Protein AF-A0A0S7ZWN1-F1 (afdb_monomer_lite)

Secondary structure (DSSP, 8-state):
--HHHHHHHHHHHHHHHHHHHHHHHHHTHHHHHHHTTSS-TTTTTHHHHHHHHHHHHHHHHHHHHHHHHHS--TTHHHHHHHHHHHHHHHHHHHHHHT-S-HHHHHHHHHHHHHHHHHHHHGGGSSTTTT---

pLDDT: mean 92.48, std 10.69, range [56.84, 98.44]

Foldseek 3Di:
DALLVLLLVLLLVLLCLLLVLLVVLVVCLVVQLVVLVVDPPVCSVVRSVVSNVLSVLSNVLSVLSNVCSVPPDPCSLVSLLVSLCSLVVVLVVCCVPVNDDPSSVSSNSSSVSSNSSSVSSPPPPPPPPPDDD

Structure (mmCIF, N/CA/C/O backbone):
data_AF-A0A0S7ZWN1-F1
#
_entry.id   AF-A0A0S7ZWN1-F1
#
loop_
_atom_site.group_PDB
_atom_site.id
_atom_site.type_symbol
_atom_site.label_atom_id
_atom_site.label_alt_id
_atom_site.label_comp_id
_atom_site.label_asym_id
_atom_site.label_entity_id
_atom_site.label_seq_id
_atom_site.pdbx_PDB_ins_code
_atom_site.Cartn_x
_atom_site.Cartn_y
_atom_site.Cartn_z
_atom_site.occupancy
_atom_site.B_iso_or_equiv
_atom_site.auth_seq_id
_atom_site.auth_comp_id
_atom_site.auth_asym_id
_atom_site.auth_atom_id
_atom_site.pdbx_PDB_model_num
ATOM 1 N N . MET A 1 1 ? -10.596 12.116 23.320 1.00 69.12 1 MET A N 1
ATOM 2 C CA . MET A 1 1 ? -10.948 11.383 22.080 1.00 69.12 1 MET A CA 1
ATOM 3 C C . MET A 1 1 ? -10.837 9.893 22.373 1.00 69.12 1 MET A C 1
ATOM 5 O O . MET A 1 1 ? -9.854 9.512 22.994 1.00 69.12 1 MET A O 1
ATOM 9 N N . THR A 1 2 ? -11.838 9.067 22.052 1.00 90.62 2 THR A N 1
ATOM 10 C CA . THR A 1 2 ? -11.796 7.632 22.401 1.00 90.62 2 THR A CA 1
ATOM 11 C C . THR A 1 2 ? -10.764 6.895 21.539 1.00 90.62 2 THR A C 1
ATOM 13 O O . THR A 1 2 ? -10.584 7.245 20.372 1.00 90.62 2 THR A O 1
ATOM 16 N N . ARG A 1 3 ? -10.102 5.859 22.086 1.00 89.31 3 ARG A N 1
ATOM 17 C CA . ARG A 1 3 ? -9.132 5.025 21.338 1.00 89.31 3 ARG A CA 1
ATOM 18 C C . ARG A 1 3 ? -9.719 4.490 20.028 1.00 89.31 3 ARG A C 1
ATOM 20 O O . ARG A 1 3 ? -9.046 4.519 19.005 1.00 89.31 3 ARG A O 1
ATOM 27 N N . GLN A 1 4 ? -10.992 4.094 20.051 1.00 89.56 4 GLN A N 1
ATOM 28 C CA . GLN A 1 4 ? -11.725 3.622 18.876 1.00 89.56 4 GLN A CA 1
ATOM 29 C C . GLN A 1 4 ? -11.840 4.693 17.785 1.00 89.56 4 GLN A C 1
ATOM 31 O O . GLN A 1 4 ? -11.578 4.404 16.623 1.00 89.56 4 GLN A O 1
ATOM 36 N N . ARG A 1 5 ? -12.167 5.944 18.141 1.00 91.69 5 ARG A N 1
ATOM 37 C CA . ARG A 1 5 ? -12.250 7.036 17.160 1.00 91.69 5 ARG A CA 1
ATOM 38 C C . ARG A 1 5 ? -10.889 7.319 16.525 1.00 91.69 5 ARG A C 1
ATOM 40 O O . ARG A 1 5 ? -10.822 7.532 15.318 1.00 91.69 5 ARG A O 1
ATOM 47 N N . SER A 1 6 ? -9.819 7.293 17.321 1.00 94.25 6 SER A N 1
ATOM 48 C CA . SER A 1 6 ? -8.455 7.423 16.801 1.00 94.25 6 SER A CA 1
ATOM 49 C C . SER A 1 6 ? -8.113 6.276 15.848 1.00 94.25 6 SER A C 1
ATOM 51 O O . SER A 1 6 ? -7.643 6.541 14.748 1.00 94.25 6 SER A O 1
ATOM 53 N N . ALA A 1 7 ? -8.420 5.026 16.213 1.00 93.75 7 ALA A N 1
ATOM 54 C CA . ALA A 1 7 ? -8.211 3.871 15.341 1.00 93.75 7 ALA A CA 1
ATOM 55 C C . ALA A 1 7 ? -8.962 4.020 14.007 1.00 93.75 7 ALA A C 1
ATOM 57 O O . ALA A 1 7 ? -8.351 3.871 12.955 1.00 93.75 7 ALA A O 1
ATOM 58 N N . SER A 1 8 ? -10.247 4.392 14.029 1.00 94.62 8 SER A N 1
ATOM 59 C CA . SER A 1 8 ? -11.043 4.608 12.811 1.00 94.62 8 SER A CA 1
ATOM 60 C C . SER A 1 8 ? -10.477 5.690 11.898 1.00 94.62 8 SER A C 1
ATOM 62 O O . SER A 1 8 ? -10.443 5.499 10.685 1.00 94.62 8 SER A O 1
ATOM 64 N N . ILE A 1 9 ? -9.992 6.801 12.456 1.00 96.19 9 ILE A N 1
ATOM 65 C CA . ILE A 1 9 ? -9.364 7.861 11.656 1.00 96.19 9 ILE A CA 1
ATOM 66 C C . ILE A 1 9 ? -8.058 7.371 11.040 1.00 96.19 9 ILE A C 1
ATOM 68 O O . ILE A 1 9 ? -7.847 7.575 9.848 1.00 96.19 9 ILE A O 1
ATOM 72 N N . LEU A 1 10 ? -7.204 6.696 11.815 1.00 97.06 10 LEU A N 1
ATOM 73 C CA . LEU A 1 10 ? -5.950 6.154 11.292 1.00 97.06 10 LEU A CA 1
ATOM 74 C C . LEU A 1 10 ? -6.194 5.105 10.201 1.00 97.06 10 LEU A C 1
ATOM 76 O O . LEU A 1 10 ? -5.516 5.144 9.179 1.00 97.06 10 LEU A O 1
ATOM 80 N N . MET A 1 11 ? -7.187 4.223 10.366 1.00 97.12 11 MET A N 1
ATOM 81 C CA . MET A 1 11 ? -7.586 3.276 9.318 1.00 97.12 11 MET A CA 1
ATOM 82 C C . MET A 1 11 ? -8.099 3.997 8.069 1.00 97.12 11 MET A C 1
ATOM 84 O O . MET A 1 11 ? -7.715 3.633 6.964 1.00 97.12 11 MET A O 1
ATOM 88 N N . GLY A 1 12 ? -8.922 5.038 8.227 1.00 97.38 12 GLY A N 1
ATOM 89 C CA . GLY A 1 12 ? -9.401 5.844 7.102 1.00 97.38 12 GLY A CA 1
ATOM 90 C C . GLY A 1 12 ? -8.258 6.515 6.337 1.00 97.38 12 GLY A C 1
ATOM 91 O O . GLY A 1 12 ? -8.203 6.433 5.112 1.00 97.38 12 GLY A O 1
ATOM 92 N N . LEU A 1 13 ? -7.301 7.114 7.052 1.00 97.94 13 LEU A N 1
ATOM 93 C CA . LEU A 1 13 ? -6.104 7.709 6.452 1.00 97.94 13 LEU A CA 1
ATOM 94 C C . LEU A 1 13 ? -5.225 6.661 5.761 1.00 97.94 13 LEU A C 1
ATOM 96 O O . LEU A 1 13 ? -4.753 6.905 4.654 1.00 97.94 13 LEU A O 1
ATOM 100 N N . ALA A 1 14 ? -5.032 5.493 6.376 1.00 97.81 14 ALA A N 1
ATOM 101 C CA . ALA A 1 14 ? -4.283 4.396 5.775 1.00 97.81 14 ALA A CA 1
ATOM 102 C C . ALA A 1 14 ? -4.955 3.890 4.491 1.00 97.81 14 ALA A C 1
ATOM 104 O O . ALA A 1 14 ? -4.283 3.762 3.471 1.00 97.81 14 ALA A O 1
ATOM 105 N N . ALA A 1 15 ? -6.275 3.673 4.504 1.00 98.06 15 ALA A N 1
ATOM 106 C CA . ALA A 1 15 ? -7.040 3.261 3.328 1.00 98.06 15 ALA A CA 1
ATOM 107 C C . ALA A 1 15 ? -6.907 4.271 2.178 1.00 98.06 15 ALA A C 1
ATOM 109 O O . ALA A 1 15 ? -6.616 3.887 1.046 1.00 98.06 15 ALA A O 1
ATOM 110 N N . LEU A 1 16 ? -7.042 5.569 2.473 1.00 98.19 16 LEU A N 1
ATOM 111 C CA . LEU A 1 16 ? -6.812 6.628 1.487 1.00 98.19 16 LEU A CA 1
ATOM 112 C C . LEU A 1 16 ? -5.367 6.636 0.981 1.00 98.19 16 LEU A C 1
ATOM 114 O O . LEU A 1 16 ? -5.144 6.816 -0.212 1.00 98.19 16 LEU A O 1
ATOM 118 N N . GLY A 1 17 ? -4.391 6.404 1.859 1.00 97.69 17 GLY A N 1
ATOM 119 C CA . GLY A 1 17 ? -2.985 6.294 1.483 1.00 97.69 17 GLY A CA 1
ATOM 120 C C . GLY A 1 17 ? -2.719 5.123 0.535 1.00 97.69 17 GLY A C 1
ATOM 121 O O . GLY A 1 17 ? -2.039 5.305 -0.474 1.00 97.69 17 GLY A O 1
ATOM 122 N N . PHE A 1 18 ? -3.296 3.949 0.802 1.00 98.12 18 PHE A N 1
ATOM 123 C CA . PHE A 1 18 ? -3.225 2.783 -0.084 1.00 98.12 18 PHE A CA 1
ATOM 124 C C . PHE A 1 18 ? -3.805 3.087 -1.469 1.00 98.12 18 PHE A C 1
ATOM 126 O O . PHE A 1 18 ? -3.118 2.909 -2.474 1.00 98.12 18 PHE A O 1
ATOM 133 N N . LEU A 1 19 ? -5.037 3.604 -1.523 1.00 98.00 19 LEU A N 1
ATOM 134 C CA . LEU A 1 19 ? -5.721 3.927 -2.779 1.00 98.00 19 LEU A CA 1
ATOM 135 C C . LEU A 1 19 ? -5.005 5.037 -3.559 1.00 98.00 19 LEU A C 1
ATOM 137 O O . LEU A 1 19 ? -4.819 4.929 -4.771 1.00 98.00 19 LEU A O 1
ATOM 141 N N . GLY A 1 20 ? -4.560 6.084 -2.865 1.00 97.50 20 GLY A N 1
ATOM 142 C CA . GLY A 1 20 ? -3.789 7.172 -3.459 1.00 97.50 20 GLY A CA 1
ATOM 143 C C . GLY A 1 20 ? -2.457 6.684 -4.023 1.00 97.50 20 GLY A C 1
ATOM 144 O O . GLY A 1 20 ? -2.103 7.030 -5.148 1.00 97.50 20 GLY A O 1
ATOM 145 N N . THR A 1 21 ? -1.748 5.820 -3.291 1.00 96.50 21 THR A N 1
ATOM 146 C CA . THR A 1 21 ? -0.492 5.221 -3.766 1.00 96.50 21 THR A CA 1
ATOM 147 C C . THR A 1 21 ? -0.732 4.319 -4.969 1.00 96.50 21 THR A C 1
ATOM 149 O O . THR A 1 21 ? 0.007 4.424 -5.944 1.00 96.50 21 THR A O 1
ATOM 152 N N . ALA A 1 22 ? -1.784 3.494 -4.953 1.00 97.12 22 ALA A N 1
ATOM 153 C CA . ALA A 1 22 ? -2.169 2.669 -6.095 1.00 97.12 22 ALA A CA 1
ATOM 154 C C . ALA A 1 22 ? -2.395 3.528 -7.350 1.00 97.12 22 ALA A C 1
ATOM 156 O O . ALA A 1 22 ? -1.804 3.250 -8.395 1.00 97.12 22 ALA A O 1
ATOM 157 N N . ALA A 1 23 ? -3.173 4.610 -7.228 1.00 96.81 23 ALA A N 1
ATOM 158 C CA . ALA A 1 23 ? -3.448 5.540 -8.320 1.00 96.81 23 ALA A CA 1
ATOM 159 C C . ALA A 1 23 ? -2.168 6.216 -8.839 1.00 96.81 23 ALA A C 1
ATOM 161 O O . ALA A 1 23 ? -1.883 6.150 -10.035 1.00 96.81 23 ALA A O 1
ATOM 162 N N . VAL A 1 24 ? -1.347 6.793 -7.955 1.00 95.06 24 VAL A N 1
ATOM 163 C CA . VAL A 1 24 ? -0.067 7.413 -8.343 1.00 95.06 24 VAL A CA 1
ATOM 164 C C . VAL A 1 24 ? 0.840 6.393 -9.037 1.00 95.06 24 VAL A C 1
ATOM 166 O O . VAL A 1 24 ? 1.391 6.684 -10.096 1.00 95.06 24 VAL A O 1
ATOM 169 N N . HIS A 1 25 ? 0.932 5.171 -8.516 1.00 94.31 25 HIS A N 1
ATOM 170 C CA . HIS A 1 25 ? 1.739 4.101 -9.100 1.00 94.31 25 HIS A CA 1
ATOM 171 C C . HIS A 1 25 ? 1.275 3.730 -10.520 1.00 94.31 25 HIS A C 1
ATOM 173 O O . HIS A 1 25 ? 2.103 3.556 -11.415 1.00 94.31 25 HIS A O 1
ATOM 179 N N . THR A 1 26 ? -0.038 3.706 -10.787 1.00 95.31 26 THR A N 1
ATOM 180 C CA . THR A 1 26 ? -0.545 3.446 -12.150 1.00 95.31 26 THR A CA 1
ATOM 181 C C . THR A 1 26 ? -0.157 4.523 -13.164 1.00 95.31 26 THR A C 1
ATOM 183 O O . THR A 1 26 ? 0.020 4.203 -14.338 1.00 95.31 26 THR A O 1
ATOM 186 N N . THR A 1 27 ? 0.069 5.774 -12.742 1.00 96.12 27 THR A N 1
ATOM 187 C CA . THR A 1 27 ? 0.474 6.844 -13.677 1.00 96.12 27 THR A CA 1
ATOM 188 C C . THR A 1 27 ? 1.861 6.610 -14.290 1.00 96.12 27 THR A C 1
ATOM 190 O O . THR A 1 27 ? 2.132 7.072 -15.396 1.00 96.12 27 THR A O 1
ATOM 193 N N . GLY A 1 28 ? 2.721 5.825 -13.627 1.00 93.06 28 GLY A N 1
ATOM 194 C CA . GLY A 1 28 ? 4.042 5.437 -14.133 1.00 93.06 28 GLY A CA 1
ATOM 195 C C . GLY A 1 28 ? 4.030 4.328 -15.192 1.00 93.06 28 GLY A C 1
ATOM 196 O O . GLY A 1 28 ? 5.080 4.021 -15.758 1.00 93.06 28 GLY A O 1
ATOM 197 N N . TYR A 1 29 ? 2.872 3.728 -15.492 1.00 95.50 29 TYR A N 1
ATOM 198 C CA . TYR A 1 29 ? 2.790 2.518 -16.317 1.00 95.50 29 TYR A CA 1
ATOM 199 C C . TYR A 1 29 ? 3.358 2.692 -17.735 1.00 95.50 29 TYR A C 1
ATOM 201 O O . TYR A 1 29 ? 4.047 1.808 -18.238 1.00 95.50 29 TYR A O 1
ATOM 209 N N . GLY A 1 30 ? 3.156 3.853 -18.368 1.00 96.06 30 GLY A N 1
ATOM 210 C CA . GLY A 1 30 ? 3.719 4.129 -19.696 1.00 96.06 30 GLY A CA 1
ATOM 211 C C . GLY A 1 30 ? 5.254 4.135 -19.719 1.00 96.06 30 GLY A C 1
ATOM 212 O O . GLY A 1 30 ? 5.866 3.643 -20.667 1.00 96.06 30 GLY A O 1
ATOM 213 N N . THR A 1 31 ? 5.888 4.636 -18.654 1.00 96.06 31 THR A N 1
ATOM 214 C CA . THR A 1 31 ? 7.351 4.588 -18.493 1.00 96.06 31 THR A CA 1
ATOM 215 C C . THR A 1 31 ? 7.829 3.151 -18.321 1.00 96.06 31 THR A C 1
ATOM 217 O O . THR A 1 31 ? 8.819 2.758 -18.932 1.00 96.06 31 THR A O 1
ATOM 220 N N . VAL A 1 32 ? 7.098 2.349 -17.545 1.00 95.75 32 VAL A N 1
ATOM 221 C CA . VAL A 1 32 ? 7.410 0.931 -17.327 1.00 95.75 32 VAL A CA 1
ATOM 222 C C . VAL A 1 32 ? 7.309 0.136 -18.622 1.00 95.75 32 VAL A C 1
ATOM 224 O O . VAL A 1 32 ? 8.218 -0.630 -18.911 1.00 95.75 32 VAL A O 1
ATOM 227 N N . LEU A 1 33 ? 6.272 0.357 -19.437 1.00 96.62 33 LEU A N 1
ATOM 228 C CA . LEU A 1 33 ? 6.138 -0.290 -20.747 1.00 96.62 33 LEU A CA 1
ATOM 229 C C . LEU A 1 33 ? 7.321 0.010 -21.671 1.00 96.62 33 LEU A C 1
ATOM 231 O O . LEU A 1 33 ? 7.805 -0.883 -22.360 1.00 96.62 33 LEU A O 1
ATOM 235 N N . ARG A 1 34 ? 7.802 1.257 -21.673 1.00 97.12 34 ARG A N 1
ATOM 236 C CA . ARG A 1 34 ? 8.979 1.643 -22.458 1.00 97.12 34 ARG A CA 1
ATOM 237 C C . ARG A 1 34 ? 10.247 0.947 -21.972 1.00 97.12 34 ARG A C 1
ATOM 239 O O . ARG A 1 34 ? 10.954 0.368 -22.783 1.00 97.12 34 ARG A O 1
ATOM 246 N N . LEU A 1 35 ? 10.514 0.975 -20.666 1.00 94.75 35 LEU A N 1
ATOM 247 C CA . LEU A 1 35 ? 11.691 0.318 -20.083 1.00 94.75 35 LEU A CA 1
ATOM 248 C C . LEU A 1 35 ? 11.633 -1.208 -20.248 1.00 94.75 35 LEU A C 1
ATOM 250 O O . LEU A 1 35 ? 12.655 -1.855 -20.452 1.00 94.75 35 LEU A O 1
ATOM 254 N N . ALA A 1 36 ? 10.431 -1.784 -20.215 1.00 95.56 36 ALA A N 1
ATOM 255 C CA . ALA A 1 36 ? 10.204 -3.205 -20.439 1.00 95.56 36 ALA A CA 1
ATOM 256 C C . ALA A 1 36 ? 10.567 -3.666 -21.867 1.00 95.56 36 ALA A C 1
ATOM 258 O O . ALA A 1 36 ? 10.755 -4.858 -22.087 1.00 95.56 36 ALA A O 1
ATOM 259 N N . ALA A 1 37 ? 10.690 -2.751 -22.834 1.00 95.44 37 ALA A N 1
ATOM 260 C CA . ALA A 1 37 ? 11.156 -3.076 -24.183 1.00 95.44 37 ALA A CA 1
ATOM 261 C C . ALA A 1 37 ? 12.687 -3.231 -24.274 1.00 95.44 37 ALA A C 1
ATOM 263 O O . ALA A 1 37 ? 13.186 -3.774 -25.256 1.00 95.44 37 ALA A O 1
ATOM 264 N N . GLU A 1 38 ? 13.430 -2.757 -23.268 1.00 96.38 38 GLU A N 1
ATOM 265 C CA . GLU A 1 38 ? 14.901 -2.781 -23.232 1.00 96.38 38 GLU A CA 1
ATOM 266 C C . GLU A 1 38 ? 15.463 -3.987 -22.453 1.00 96.38 38 GLU A C 1
ATOM 268 O O . GLU A 1 38 ? 16.667 -4.240 -22.464 1.00 96.38 38 GLU A O 1
ATOM 273 N N . VAL A 1 39 ? 14.602 -4.744 -21.769 1.00 94.62 39 VAL A N 1
ATOM 274 C CA . VAL A 1 39 ? 14.964 -5.949 -21.005 1.00 94.62 39 VAL A CA 1
ATOM 275 C C . VAL A 1 39 ? 14.840 -7.220 -21.852 1.00 94.62 39 VAL A C 1
ATOM 277 O O . VAL A 1 39 ? 14.144 -7.221 -22.868 1.00 94.6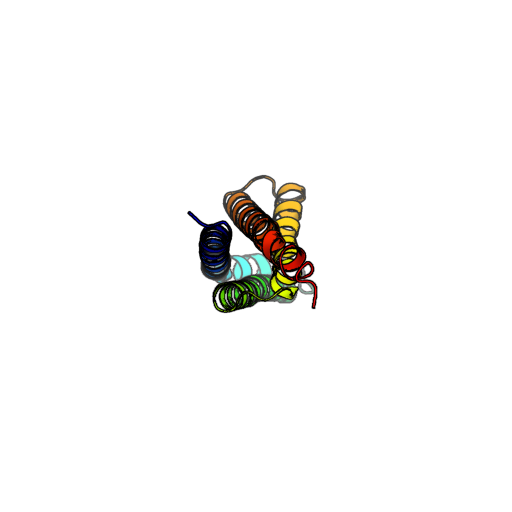2 39 VAL A O 1
ATOM 280 N N . PRO A 1 40 ? 15.478 -8.334 -21.432 1.00 96.75 40 PRO A N 1
ATOM 281 C CA . PRO A 1 40 ? 15.318 -9.628 -22.089 1.00 96.75 40 PRO A CA 1
ATOM 282 C C . PRO A 1 40 ? 13.847 -9.996 -22.327 1.00 96.75 40 PRO A C 1
ATOM 284 O O . PRO A 1 40 ? 12.997 -9.772 -21.459 1.00 96.75 40 PRO A O 1
ATOM 287 N N . SER A 1 41 ? 13.561 -10.601 -23.484 1.00 94.25 41 SER A N 1
ATOM 288 C CA . SER A 1 41 ? 12.202 -10.935 -23.947 1.00 94.25 41 SER A CA 1
ATOM 289 C C . SER A 1 41 ? 11.389 -11.743 -22.939 1.00 94.25 41 SER A C 1
ATOM 291 O O . SER A 1 41 ? 10.175 -11.584 -22.858 1.00 94.25 41 SER A O 1
ATOM 293 N N . ASP A 1 42 ? 12.064 -12.565 -22.140 1.00 94.62 42 ASP A N 1
ATOM 294 C CA . ASP A 1 42 ? 11.437 -13.444 -21.153 1.00 94.62 42 ASP A CA 1
ATOM 295 C C . ASP A 1 42 ? 10.906 -12.661 -19.938 1.00 94.62 42 ASP A C 1
ATOM 297 O O . ASP A 1 42 ? 9.995 -13.110 -19.245 1.00 94.62 42 ASP A O 1
ATOM 301 N N . LEU A 1 43 ? 11.454 -11.466 -19.688 1.00 93.62 43 LEU A N 1
ATOM 302 C CA . LEU A 1 43 ? 11.079 -10.580 -18.583 1.00 93.62 43 LEU A CA 1
ATOM 303 C C . LEU A 1 43 ? 10.194 -9.414 -19.030 1.00 93.62 43 LEU A C 1
ATOM 305 O O . LEU A 1 43 ? 9.443 -8.877 -18.211 1.00 93.62 43 LEU A O 1
ATOM 309 N N . GLY A 1 44 ? 10.259 -9.037 -20.311 1.00 94.62 44 GLY A N 1
ATOM 310 C CA . GLY A 1 44 ? 9.522 -7.906 -20.881 1.00 94.62 44 GLY A CA 1
ATOM 311 C C . GLY A 1 44 ? 8.031 -7.893 -20.518 1.00 94.62 44 GLY A C 1
ATOM 312 O O . GLY A 1 44 ? 7.555 -6.877 -20.021 1.00 94.62 44 GLY A O 1
ATOM 313 N N . PRO A 1 45 ? 7.284 -9.006 -20.661 1.00 94.56 45 PRO A N 1
ATOM 314 C CA . PRO A 1 45 ? 5.875 -9.065 -20.261 1.00 94.56 45 PRO A CA 1
ATOM 315 C C . PRO A 1 45 ? 5.649 -9.109 -18.741 1.00 94.56 45 PRO A C 1
ATOM 317 O O . PRO A 1 45 ? 4.626 -8.629 -18.250 1.00 94.56 45 PRO A O 1
ATOM 320 N N . ALA A 1 46 ? 6.587 -9.682 -17.980 1.00 95.81 46 ALA A N 1
ATOM 321 C CA . ALA A 1 46 ? 6.441 -9.875 -16.538 1.00 95.81 46 ALA A CA 1
ATOM 322 C C . ALA A 1 46 ? 6.534 -8.553 -15.763 1.00 95.81 46 ALA A C 1
ATOM 324 O O . ALA A 1 46 ? 5.788 -8.345 -14.808 1.00 95.81 46 ALA A O 1
ATOM 325 N N . ILE A 1 47 ? 7.404 -7.635 -16.187 1.00 95.88 47 ILE A N 1
ATOM 326 C CA . ILE A 1 47 ? 7.603 -6.332 -15.534 1.00 95.88 47 ILE A CA 1
ATOM 327 C C . ILE A 1 47 ? 6.320 -5.472 -15.479 1.00 95.88 47 ILE A C 1
ATOM 329 O O . ILE A 1 47 ? 5.925 -5.081 -14.377 1.00 95.88 47 ILE A O 1
ATOM 333 N N . PRO A 1 48 ? 5.623 -5.179 -16.596 1.00 95.12 48 PRO A N 1
ATOM 334 C CA . PRO A 1 48 ? 4.384 -4.406 -16.560 1.00 95.12 48 PRO A CA 1
ATOM 335 C C . PRO A 1 48 ? 3.256 -5.153 -15.837 1.00 95.12 48 PRO A C 1
ATOM 337 O O . PRO A 1 48 ? 2.461 -4.521 -15.141 1.00 95.12 48 PRO A O 1
ATOM 340 N N . ALA A 1 49 ? 3.208 -6.486 -15.930 1.00 95.88 49 ALA A N 1
ATOM 341 C CA . ALA A 1 49 ? 2.240 -7.283 -15.181 1.00 95.88 49 ALA A CA 1
ATOM 342 C C . ALA A 1 49 ? 2.448 -7.142 -13.664 1.00 95.88 49 ALA A C 1
ATOM 344 O O . ALA A 1 49 ? 1.502 -6.821 -12.946 1.00 95.88 49 ALA A O 1
ATOM 345 N N . LEU A 1 50 ? 3.684 -7.295 -13.177 1.00 94.94 50 LEU A N 1
ATOM 346 C CA . LEU A 1 50 ? 4.030 -7.104 -11.764 1.00 94.94 50 LEU A CA 1
ATOM 347 C C . LEU A 1 50 ? 3.732 -5.677 -11.291 1.00 94.94 50 LEU A C 1
ATOM 349 O O . LEU A 1 50 ? 3.237 -5.492 -10.180 1.00 94.94 50 LEU A O 1
ATOM 353 N N . TRP A 1 51 ? 3.966 -4.676 -12.144 1.00 95.88 51 TRP A N 1
ATOM 354 C CA . TRP A 1 51 ? 3.635 -3.283 -11.841 1.00 95.88 51 TRP A CA 1
ATOM 355 C C . TRP A 1 51 ? 2.134 -3.076 -11.592 1.00 95.88 51 TRP A C 1
ATOM 357 O O . TRP A 1 51 ? 1.749 -2.437 -10.610 1.00 95.88 51 TRP A O 1
ATOM 367 N N . LEU A 1 52 ? 1.278 -3.636 -12.455 1.00 96.44 52 LEU A N 1
ATOM 368 C CA . LEU A 1 52 ? -0.178 -3.553 -12.297 1.00 96.44 52 LEU A CA 1
ATOM 369 C C . LEU A 1 52 ? -0.683 -4.388 -11.122 1.00 96.44 52 LEU A C 1
ATOM 371 O O . LEU A 1 52 ? -1.561 -3.929 -10.393 1.00 96.44 52 LEU A O 1
ATOM 375 N N . VAL A 1 53 ? -0.122 -5.581 -10.915 1.00 97.06 53 VAL A N 1
ATOM 376 C CA . VAL A 1 53 ? -0.462 -6.437 -9.770 1.00 97.06 53 VAL A CA 1
ATOM 377 C C . VAL A 1 53 ? -0.154 -5.720 -8.460 1.00 97.06 53 VAL A C 1
ATOM 379 O O . VAL A 1 53 ? -0.984 -5.755 -7.558 1.00 97.06 53 VAL A O 1
ATOM 382 N N . PHE A 1 54 ? 0.965 -4.999 -8.365 1.00 95.12 54 PHE A N 1
ATOM 383 C CA . PHE A 1 54 ? 1.274 -4.196 -7.181 1.00 95.12 54 PHE A CA 1
ATOM 384 C C . PHE A 1 54 ? 0.245 -3.077 -6.951 1.00 95.12 54 PHE A C 1
ATOM 386 O O . PHE A 1 54 ? -0.243 -2.900 -5.836 1.00 95.12 54 PHE A O 1
ATOM 393 N N . SER A 1 55 ? -0.151 -2.351 -8.003 1.00 96.62 55 SER A N 1
ATOM 394 C CA . SER A 1 55 ? -1.223 -1.350 -7.903 1.00 96.62 55 SER A CA 1
ATOM 395 C C . SER A 1 55 ? -2.559 -1.963 -7.466 1.00 96.62 55 SER A C 1
ATOM 397 O O . SER A 1 55 ? -3.260 -1.378 -6.640 1.00 96.62 55 SER A O 1
ATOM 399 N N . LEU A 1 56 ? -2.909 -3.135 -8.000 1.00 97.50 56 LEU A N 1
ATOM 400 C CA . LEU A 1 56 ? -4.126 -3.853 -7.632 1.00 97.50 56 LEU A CA 1
ATOM 401 C C . LEU A 1 56 ? -4.081 -4.335 -6.176 1.00 97.50 56 LEU A C 1
ATOM 403 O O . LEU A 1 56 ? -5.071 -4.166 -5.469 1.00 97.50 56 LEU A O 1
ATOM 407 N N . ASP A 1 57 ? -2.949 -4.872 -5.717 1.00 97.00 57 ASP A N 1
ATOM 408 C CA . ASP A 1 57 ? -2.743 -5.303 -4.328 1.00 97.00 57 ASP A CA 1
ATOM 409 C C . ASP A 1 57 ? -2.971 -4.142 -3.354 1.00 97.00 57 ASP A C 1
ATOM 411 O O . ASP A 1 57 ? -3.812 -4.234 -2.457 1.00 97.00 57 ASP A O 1
ATOM 415 N N . LEU A 1 58 ? -2.325 -2.996 -3.598 1.00 97.50 58 LEU A N 1
ATOM 416 C CA . LEU A 1 58 ? -2.527 -1.793 -2.789 1.00 97.50 58 LEU A CA 1
ATOM 417 C C . LEU A 1 58 ? -3.995 -1.348 -2.785 1.00 97.50 58 LEU A C 1
ATOM 419 O O . LEU A 1 58 ? -4.519 -0.979 -1.733 1.00 97.50 58 LEU A O 1
ATOM 423 N N . ALA A 1 59 ? -4.677 -1.399 -3.932 1.00 98.06 59 ALA A N 1
ATOM 424 C CA . ALA A 1 59 ? -6.083 -1.020 -4.018 1.00 98.06 59 ALA A CA 1
ATOM 425 C C . ALA A 1 59 ? -6.987 -1.965 -3.209 1.00 98.06 59 ALA A C 1
ATOM 427 O O . ALA A 1 59 ? -7.813 -1.504 -2.418 1.00 98.06 59 ALA A O 1
ATOM 428 N N . VAL A 1 60 ? -6.805 -3.278 -3.363 1.00 98.19 60 VAL A N 1
ATOM 429 C CA . VAL A 1 60 ? -7.566 -4.3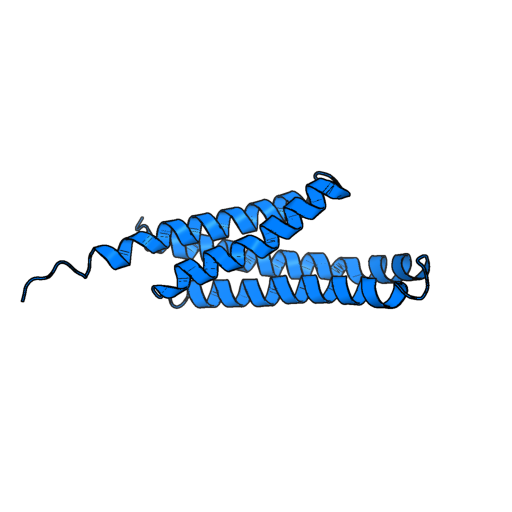06 -2.638 1.00 98.19 60 VAL A CA 1
ATOM 430 C C . VAL A 1 6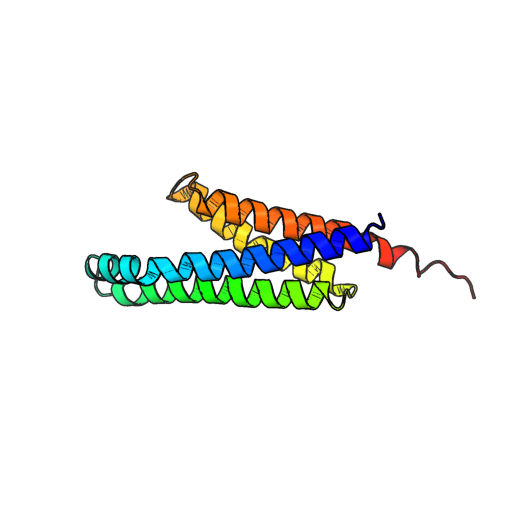0 ? -7.335 -4.190 -1.133 1.00 98.19 60 VAL A C 1
ATOM 432 O O . VAL A 1 60 ? -8.302 -4.177 -0.369 1.00 98.19 60 VAL A O 1
ATOM 435 N N . ILE A 1 61 ? -6.084 -4.029 -0.694 1.00 97.81 61 ILE A N 1
ATOM 436 C CA . ILE A 1 61 ? -5.761 -3.823 0.721 1.00 97.81 61 ILE A CA 1
ATOM 437 C C . ILE A 1 61 ? -6.412 -2.538 1.240 1.00 97.81 61 ILE A C 1
ATOM 439 O O . ILE A 1 61 ? -7.041 -2.562 2.299 1.00 97.81 61 ILE A O 1
ATOM 443 N N . GLY A 1 62 ? -6.336 -1.435 0.490 1.00 97.81 62 GLY A N 1
ATOM 444 C CA . GLY A 1 62 ? -6.992 -0.177 0.851 1.00 97.81 62 GLY A CA 1
ATOM 445 C C . GLY A 1 62 ? -8.500 -0.336 1.073 1.00 97.81 62 GLY A C 1
ATOM 446 O O . GLY A 1 62 ? -9.033 0.158 2.069 1.00 97.81 62 GLY A O 1
ATOM 447 N N . LEU A 1 63 ? -9.180 -1.089 0.202 1.00 98.25 63 LEU A N 1
ATOM 448 C CA . LEU A 1 63 ? -10.604 -1.407 0.353 1.00 98.25 63 LEU A CA 1
ATOM 449 C C . LEU A 1 63 ? -10.879 -2.275 1.587 1.00 98.25 63 LEU A C 1
ATOM 451 O O . LEU A 1 63 ? -11.818 -1.992 2.331 1.00 98.25 63 LEU A O 1
ATOM 455 N N . ILE A 1 64 ? -10.053 -3.291 1.850 1.00 97.62 64 ILE A N 1
ATOM 456 C CA . ILE A 1 64 ? -10.174 -4.130 3.052 1.00 97.62 64 ILE A CA 1
ATOM 457 C C . ILE A 1 64 ? -10.033 -3.274 4.317 1.00 97.62 64 ILE A C 1
ATOM 459 O O . ILE A 1 64 ? -10.871 -3.362 5.216 1.00 97.62 64 ILE A O 1
ATOM 463 N N . VAL A 1 65 ? -9.022 -2.402 4.379 1.00 97.75 65 VAL A N 1
ATOM 464 C CA . VAL A 1 65 ? -8.808 -1.488 5.514 1.00 97.75 65 VAL A CA 1
ATOM 465 C C . VAL A 1 65 ? -10.006 -0.547 5.691 1.00 97.75 65 VAL A C 1
ATOM 467 O O . VAL A 1 65 ? -10.456 -0.344 6.820 1.00 97.75 65 VAL A O 1
ATOM 470 N N . ALA A 1 66 ? -10.580 -0.025 4.602 1.00 97.38 66 ALA A N 1
ATOM 471 C CA . ALA A 1 66 ? -11.783 0.808 4.657 1.00 97.38 66 ALA A CA 1
ATOM 472 C C . ALA A 1 66 ? -13.001 0.047 5.215 1.00 97.38 66 ALA A C 1
ATOM 474 O O . ALA A 1 66 ? -13.744 0.585 6.041 1.00 97.38 66 ALA A O 1
ATOM 475 N N . VAL A 1 67 ? -13.188 -1.218 4.822 1.00 97.25 67 VAL A N 1
ATOM 476 C CA . VAL A 1 67 ? -14.258 -2.077 5.356 1.00 97.25 67 VAL A CA 1
ATOM 477 C C . VAL A 1 67 ? -14.067 -2.325 6.855 1.00 97.25 67 VAL A C 1
ATOM 479 O O . VAL A 1 67 ? -15.030 -2.197 7.617 1.00 97.25 67 VAL A O 1
ATOM 482 N N . VAL A 1 68 ? -12.838 -2.608 7.304 1.00 95.38 68 VAL A N 1
ATOM 483 C CA . VAL A 1 68 ? -12.523 -2.759 8.739 1.00 95.38 68 VAL A CA 1
ATOM 484 C C . VAL A 1 68 ? -12.789 -1.456 9.499 1.00 95.38 68 VAL A C 1
ATOM 486 O O . VAL A 1 68 ? -13.314 -1.494 10.613 1.00 95.38 68 VAL A O 1
ATOM 489 N N . ALA A 1 69 ? -12.498 -0.301 8.895 1.00 94.00 69 ALA A N 1
ATOM 490 C CA . ALA A 1 69 ? -12.784 1.000 9.492 1.00 94.00 69 ALA A CA 1
ATOM 491 C C . ALA A 1 69 ? -14.287 1.256 9.673 1.00 94.00 69 ALA A C 1
ATOM 493 O O . ALA A 1 69 ? -14.690 1.821 10.694 1.00 94.00 69 ALA A O 1
ATOM 494 N N . TRP A 1 70 ? -15.108 0.829 8.706 1.00 95.19 70 TRP A N 1
ATOM 495 C CA . TRP A 1 70 ? -16.566 0.963 8.754 1.00 95.19 70 TRP A CA 1
ATOM 496 C C . TRP A 1 70 ? -17.196 0.016 9.780 1.00 95.19 70 TRP A C 1
ATOM 498 O O . TRP A 1 70 ? -18.100 0.408 10.519 1.00 95.19 70 TRP A O 1
ATOM 508 N N . ARG A 1 71 ? -16.751 -1.246 9.816 1.00 92.88 71 ARG A N 1
ATOM 509 C CA . ARG A 1 71 ? -17.273 -2.284 10.720 1.00 92.88 71 ARG A CA 1
ATOM 510 C C . ARG A 1 71 ? -16.136 -2.904 11.532 1.00 92.88 71 ARG A C 1
ATOM 512 O O . ARG A 1 71 ? -15.702 -4.010 11.205 1.00 92.88 71 ARG A O 1
ATOM 519 N N . PRO A 1 72 ? -15.662 -2.237 12.599 1.00 88.75 72 PRO A N 1
ATOM 520 C CA . PRO A 1 72 ? -14.613 -2.795 13.438 1.00 88.75 72 PRO A CA 1
ATOM 521 C C . PRO A 1 72 ? -15.108 -4.081 14.111 1.00 88.75 72 PRO A C 1
ATOM 523 O O . PRO A 1 72 ? -16.153 -4.103 14.757 1.00 88.75 72 PRO A O 1
ATOM 526 N N . GLN A 1 73 ? -14.349 -5.157 13.928 1.00 90.44 73 GLN A N 1
ATOM 527 C CA . GLN A 1 73 ? -14.589 -6.483 14.501 1.00 90.44 73 GLN A CA 1
ATOM 528 C C . GLN A 1 73 ? -13.311 -6.961 15.203 1.00 90.44 73 GLN A C 1
ATOM 530 O O . GLN A 1 73 ? -12.224 -6.519 14.815 1.00 90.44 73 GLN A O 1
ATOM 535 N N . PRO A 1 74 ? -13.383 -7.902 16.163 1.00 87.62 74 PRO A N 1
ATOM 536 C CA . PRO A 1 74 ? -12.194 -8.423 16.847 1.00 87.62 74 PRO A CA 1
ATOM 537 C C . PRO A 1 74 ? -11.116 -8.958 15.890 1.00 87.62 74 PRO A C 1
ATOM 539 O O . PRO A 1 74 ? -9.928 -8.700 16.079 1.00 87.62 74 PRO A O 1
ATOM 542 N N . ILE A 1 75 ? -11.526 -9.633 14.806 1.00 92.44 75 ILE A N 1
ATOM 543 C CA . ILE A 1 75 ? -10.606 -10.142 13.775 1.00 92.44 75 ILE A CA 1
ATOM 544 C C . ILE A 1 75 ? -9.926 -9.026 12.966 1.00 92.44 75 ILE A C 1
ATOM 546 O O . ILE A 1 75 ? -8.838 -9.227 12.426 1.00 92.44 75 ILE A O 1
ATOM 550 N N . GLY A 1 76 ? -10.518 -7.827 12.932 1.00 93.94 76 GLY A N 1
ATOM 551 C CA . GLY A 1 76 ? -10.011 -6.673 12.191 1.00 93.94 76 GLY A CA 1
ATOM 552 C C . GLY A 1 76 ? -8.594 -6.275 12.600 1.00 93.94 76 GLY A C 1
ATOM 553 O O . GLY A 1 76 ? -7.810 -5.871 11.748 1.00 93.94 76 GLY A O 1
ATOM 554 N N . ARG A 1 77 ? -8.209 -6.480 13.868 1.00 94.31 77 ARG A N 1
ATOM 555 C CA . ARG A 1 77 ? -6.828 -6.254 14.325 1.00 94.31 77 ARG A CA 1
ATOM 556 C C . ARG A 1 77 ? -5.820 -7.065 13.512 1.00 94.31 77 ARG A C 1
ATOM 558 O O . ARG A 1 77 ? -4.830 -6.514 13.042 1.00 94.31 77 ARG A O 1
ATOM 565 N N . TRP A 1 78 ? -6.058 -8.365 13.362 1.00 96.38 78 TRP A N 1
ATOM 566 C CA . TRP A 1 78 ? -5.138 -9.254 12.655 1.00 96.38 78 TRP A CA 1
ATOM 567 C C . TRP A 1 78 ? -5.112 -8.960 11.160 1.00 96.38 78 TRP A C 1
ATOM 569 O O . TRP A 1 78 ? -4.038 -8.962 10.564 1.00 96.38 78 TRP A O 1
ATOM 579 N N . VAL A 1 79 ? -6.266 -8.606 10.587 1.00 96.50 79 VAL A N 1
ATOM 580 C CA . VAL A 1 79 ? -6.356 -8.129 9.201 1.00 96.50 79 VAL A CA 1
ATOM 581 C C . VAL A 1 79 ? -5.459 -6.910 8.986 1.00 96.50 79 VAL A C 1
ATOM 583 O O . VAL A 1 79 ? -4.690 -6.893 8.032 1.00 96.50 79 VAL A O 1
ATOM 586 N N . LEU A 1 80 ? -5.488 -5.923 9.887 1.00 97.44 80 LEU A N 1
ATOM 587 C CA . LEU A 1 80 ? -4.642 -4.729 9.781 1.00 97.44 80 LEU A CA 1
ATOM 588 C C . LEU A 1 80 ? -3.150 -5.037 9.964 1.00 97.44 80 LEU A C 1
ATOM 590 O O . LEU A 1 80 ? -2.326 -4.472 9.250 1.00 97.44 80 LEU A O 1
ATOM 594 N N . VAL A 1 81 ? -2.789 -5.940 10.885 1.00 97.75 81 VAL A N 1
ATOM 595 C CA . VAL A 1 81 ? -1.391 -6.381 11.040 1.00 97.75 81 VAL A CA 1
ATOM 596 C C . VAL A 1 81 ? -0.893 -6.988 9.732 1.00 97.75 81 VAL A C 1
ATOM 598 O O . VAL A 1 81 ? 0.130 -6.546 9.219 1.00 97.75 81 VAL A O 1
ATOM 601 N N . ILE A 1 82 ? -1.638 -7.932 9.155 1.00 97.69 82 ILE A N 1
ATOM 602 C CA . ILE A 1 82 ? -1.274 -8.574 7.885 1.00 97.69 82 ILE A CA 1
ATOM 603 C C . ILE A 1 82 ? -1.220 -7.541 6.753 1.00 97.69 82 ILE A C 1
ATOM 605 O O . ILE A 1 82 ? -0.235 -7.489 6.021 1.00 97.69 82 ILE A O 1
ATOM 609 N N . ALA A 1 83 ? -2.224 -6.667 6.653 1.00 9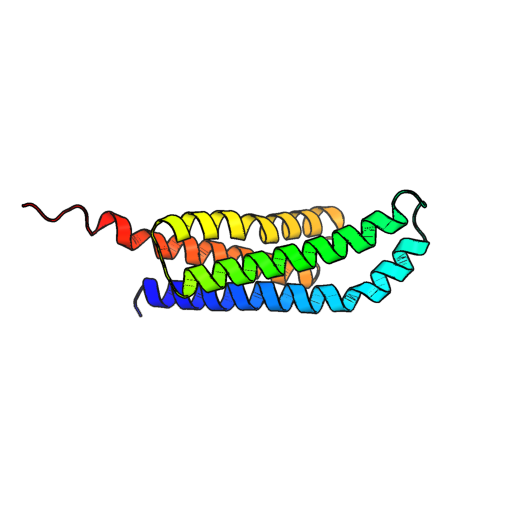7.38 83 ALA A N 1
ATOM 610 C CA . ALA A 1 83 ? -2.273 -5.597 5.659 1.00 97.38 83 ALA A CA 1
ATOM 611 C C . ALA A 1 83 ? -1.064 -4.654 5.746 1.00 97.38 83 ALA A C 1
ATOM 613 O O . ALA A 1 83 ? -0.566 -4.211 4.715 1.00 97.38 83 ALA A O 1
ATOM 614 N N . SER A 1 84 ? -0.556 -4.372 6.952 1.00 98.00 84 SER A N 1
ATOM 615 C CA . SER A 1 84 ? 0.627 -3.523 7.137 1.00 98.00 84 SER A CA 1
ATOM 616 C C . SER A 1 84 ? 1.917 -4.151 6.599 1.00 98.00 84 SER A C 1
ATOM 618 O O . SER A 1 84 ? 2.837 -3.422 6.232 1.00 98.00 84 SER A O 1
ATOM 620 N N . LEU A 1 85 ? 1.989 -5.484 6.495 1.00 97.69 85 LEU A N 1
ATOM 621 C CA . LEU A 1 85 ? 3.189 -6.172 6.018 1.00 97.69 85 LEU A CA 1
ATOM 622 C C . LEU A 1 85 ? 3.449 -5.931 4.529 1.00 97.69 85 LEU A C 1
ATOM 624 O O . LEU A 1 85 ? 4.613 -5.851 4.150 1.00 97.69 85 LEU A O 1
ATOM 628 N N . SER A 1 86 ? 2.408 -5.775 3.702 1.00 96.19 86 SER A N 1
ATOM 629 C CA . SER A 1 86 ? 2.572 -5.511 2.261 1.00 96.19 86 SER A CA 1
ATOM 630 C C . SER A 1 86 ? 3.360 -4.214 1.991 1.00 96.19 86 SER A C 1
ATOM 632 O O . SER A 1 86 ? 4.466 -4.293 1.443 1.00 96.19 86 SER A O 1
ATOM 634 N N . PRO A 1 87 ? 2.912 -3.019 2.437 1.00 96.94 87 PRO A N 1
ATOM 635 C CA . PRO A 1 87 ? 3.646 -1.785 2.174 1.00 96.94 87 PRO A CA 1
ATOM 636 C C . PRO A 1 87 ? 4.987 -1.726 2.922 1.00 96.94 87 PRO A C 1
ATOM 638 O O . PRO A 1 87 ? 5.942 -1.167 2.388 1.00 96.94 87 PRO A O 1
ATOM 641 N N . LEU A 1 88 ? 5.113 -2.331 4.112 1.00 97.88 88 LEU A N 1
ATOM 642 C CA . LEU A 1 88 ? 6.393 -2.389 4.832 1.00 97.88 88 LEU A CA 1
ATOM 643 C C . LEU A 1 88 ? 7.412 -3.292 4.128 1.00 97.88 88 LEU A C 1
ATOM 645 O O . LEU A 1 88 ? 8.581 -2.924 4.017 1.00 97.88 88 LEU A O 1
ATOM 649 N N . GLY A 1 89 ? 6.978 -4.446 3.621 1.00 97.50 89 GLY A N 1
ATOM 650 C CA . GLY A 1 89 ? 7.812 -5.350 2.833 1.00 97.50 89 GLY A CA 1
ATOM 651 C C . GLY A 1 89 ? 8.266 -4.693 1.533 1.00 97.50 89 GLY A C 1
ATOM 652 O O . GLY A 1 89 ? 9.460 -4.681 1.234 1.00 97.50 89 GLY A O 1
ATOM 653 N N . ALA A 1 90 ? 7.339 -4.058 0.810 1.00 95.81 90 ALA A N 1
ATOM 654 C CA . ALA A 1 90 ? 7.653 -3.303 -0.399 1.00 95.81 90 ALA A CA 1
ATOM 655 C C . ALA A 1 90 ? 8.631 -2.148 -0.120 1.00 95.81 90 ALA A C 1
ATOM 657 O O . ALA A 1 90 ? 9.623 -2.000 -0.833 1.00 95.81 90 ALA A O 1
ATOM 658 N N . ALA A 1 91 ? 8.415 -1.374 0.947 1.00 97.31 91 ALA A N 1
ATOM 659 C CA . ALA A 1 91 ? 9.345 -0.327 1.360 1.00 97.31 91 ALA A CA 1
ATOM 660 C C . ALA A 1 91 ? 10.727 -0.887 1.728 1.00 97.31 91 ALA A C 1
ATOM 662 O O . ALA A 1 91 ? 11.739 -0.312 1.338 1.00 97.31 91 ALA A O 1
ATOM 663 N N . GLY A 1 92 ? 10.790 -2.021 2.431 1.00 98.12 92 GLY A N 1
ATOM 664 C CA . GLY A 1 92 ? 12.046 -2.698 2.758 1.00 98.12 92 GLY A CA 1
ATOM 665 C C . GLY A 1 92 ? 12.820 -3.134 1.513 1.00 98.12 92 GLY A C 1
ATOM 666 O O . GLY A 1 92 ? 14.029 -2.911 1.427 1.00 98.12 92 GLY A O 1
ATOM 667 N N . LEU A 1 93 ? 12.124 -3.686 0.514 1.00 96.88 93 LEU A N 1
ATOM 668 C CA . LEU A 1 93 ? 12.719 -4.024 -0.781 1.00 96.88 93 LEU A CA 1
ATOM 669 C C . LEU A 1 93 ? 13.222 -2.770 -1.511 1.00 96.88 93 LEU A C 1
ATOM 671 O O . LEU A 1 93 ? 14.349 -2.768 -2.005 1.00 96.88 93 LEU A O 1
ATOM 675 N N . GLN A 1 94 ? 12.442 -1.685 -1.526 1.00 96.19 94 GLN A N 1
ATOM 676 C CA . GLN A 1 94 ? 12.879 -0.417 -2.116 1.00 96.19 94 GLN A CA 1
ATOM 677 C C . GLN A 1 94 ? 14.129 0.126 -1.419 1.00 96.19 94 GLN A C 1
ATOM 679 O O . GLN A 1 94 ? 15.110 0.414 -2.095 1.00 96.19 94 GLN A O 1
ATOM 684 N N . LEU A 1 95 ? 14.160 0.164 -0.085 1.00 97.00 95 LEU A N 1
ATOM 685 C CA . LEU A 1 95 ? 15.346 0.579 0.671 1.00 97.00 95 LEU A CA 1
ATOM 686 C C . LEU A 1 95 ? 16.574 -0.268 0.329 1.00 97.00 95 LEU A C 1
ATOM 688 O O . LEU A 1 95 ? 17.672 0.269 0.194 1.00 97.00 95 LEU A O 1
ATOM 692 N N . ARG A 1 96 ? 16.396 -1.585 0.179 1.00 98.06 96 ARG A N 1
ATOM 693 C CA . ARG A 1 96 ? 17.497 -2.522 -0.071 1.00 98.06 96 ARG A CA 1
ATOM 694 C C . ARG A 1 96 ? 18.089 -2.416 -1.476 1.00 98.06 96 ARG A C 1
ATOM 696 O O . ARG A 1 96 ? 19.302 -2.606 -1.611 1.00 98.06 96 ARG A O 1
ATOM 703 N N . PHE A 1 97 ? 17.253 -2.203 -2.493 1.00 96.25 97 PHE A N 1
ATOM 704 C CA . PHE A 1 97 ? 17.648 -2.292 -3.906 1.00 96.25 97 PHE A CA 1
ATOM 705 C C . PHE A 1 97 ? 17.676 -0.947 -4.640 1.00 96.25 97 PHE A C 1
ATOM 707 O O . PHE A 1 97 ? 18.410 -0.812 -5.613 1.00 96.25 97 PHE A O 1
ATOM 714 N N . ILE A 1 98 ? 16.900 0.036 -4.185 1.00 95.00 98 ILE A N 1
ATOM 715 C CA . ILE A 1 98 ? 16.733 1.352 -4.826 1.00 95.00 98 ILE A CA 1
ATOM 716 C C . ILE A 1 98 ? 17.240 2.480 -3.909 1.00 95.00 98 ILE A C 1
ATOM 718 O O . ILE A 1 98 ? 17.691 3.517 -4.386 1.00 95.00 98 ILE A O 1
ATOM 722 N N . GLY A 1 99 ? 17.210 2.270 -2.590 1.00 95.69 99 GLY A N 1
ATOM 723 C CA . GLY A 1 99 ? 17.492 3.287 -1.582 1.00 95.69 99 GLY A CA 1
ATOM 724 C C . GLY A 1 99 ? 16.231 4.036 -1.147 1.00 95.69 99 GLY A C 1
ATOM 725 O O . GLY A 1 99 ? 15.106 3.599 -1.384 1.00 95.69 99 GLY A O 1
ATOM 726 N N . PHE A 1 100 ? 16.411 5.164 -0.457 1.00 95.88 100 PHE A N 1
ATOM 727 C CA . PHE A 1 100 ? 15.292 5.967 0.033 1.00 95.88 100 PHE A CA 1
ATOM 728 C C . PHE A 1 100 ? 14.783 6.914 -1.059 1.00 95.88 100 PHE A C 1
ATOM 730 O O .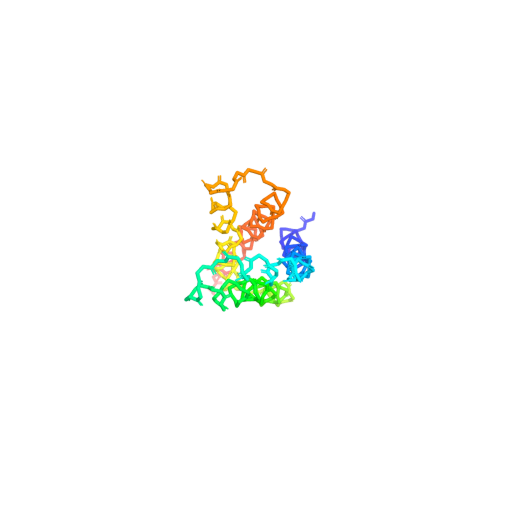 PHE A 1 100 ? 15.449 7.888 -1.405 1.00 95.88 100 PHE A O 1
ATOM 737 N N . VAL A 1 101 ? 13.582 6.647 -1.572 1.00 94.44 101 VAL A N 1
ATOM 738 C CA . VAL A 1 101 ? 12.889 7.496 -2.554 1.00 94.44 101 VAL A CA 1
ATOM 739 C C . VAL A 1 101 ? 11.517 7.931 -2.018 1.00 94.44 101 VAL A C 1
ATOM 741 O O . VAL A 1 101 ? 10.999 7.303 -1.092 1.00 94.44 101 VAL A O 1
ATOM 744 N N . PRO A 1 102 ? 10.875 8.983 -2.565 1.00 94.69 102 PRO A N 1
ATOM 745 C CA . PRO A 1 102 ? 9.591 9.461 -2.042 1.00 94.69 102 PRO A CA 1
ATOM 746 C C . PRO A 1 102 ? 8.488 8.383 -1.929 1.00 94.69 102 PRO A C 1
ATOM 748 O O . PRO A 1 102 ? 7.821 8.345 -0.892 1.00 94.69 102 PRO A O 1
ATOM 751 N N . PRO A 1 103 ? 8.321 7.445 -2.891 1.00 92.81 103 PRO A N 1
ATOM 752 C CA . PRO A 1 103 ? 7.398 6.316 -2.729 1.00 92.81 103 PRO A CA 1
ATOM 753 C C . PRO A 1 103 ? 7.692 5.436 -1.506 1.00 92.81 103 PRO A C 1
ATOM 755 O O . PRO A 1 103 ? 6.764 4.950 -0.865 1.00 92.81 103 PRO A O 1
ATOM 758 N N . THR A 1 104 ? 8.963 5.273 -1.133 1.00 95.44 104 THR A N 1
ATOM 759 C CA . THR A 1 104 ? 9.369 4.499 0.047 1.00 95.44 104 THR A CA 1
ATOM 760 C C . THR A 1 104 ? 8.844 5.132 1.328 1.00 95.44 104 THR A C 1
ATOM 762 O O . THR A 1 104 ? 8.312 4.431 2.186 1.00 95.44 104 THR A O 1
ATOM 765 N N . ALA A 1 105 ? 8.932 6.460 1.446 1.00 96.56 105 ALA A N 1
ATOM 766 C CA . ALA A 1 105 ? 8.399 7.189 2.595 1.00 96.56 105 ALA A CA 1
ATOM 767 C C . ALA A 1 105 ? 6.875 7.028 2.716 1.00 96.56 105 ALA A C 1
ATOM 769 O O . ALA A 1 105 ? 6.365 6.816 3.817 1.00 96.56 105 ALA A O 1
ATOM 770 N N . LEU A 1 106 ? 6.157 7.080 1.587 1.00 96.94 106 LEU A N 1
ATOM 771 C CA . LEU A 1 106 ? 4.708 6.865 1.550 1.00 96.94 106 LEU A CA 1
ATOM 772 C C . LEU A 1 106 ? 4.340 5.457 2.023 1.00 96.94 106 LEU A C 1
ATOM 774 O O . LEU A 1 106 ? 3.500 5.315 2.910 1.00 96.94 106 LEU A O 1
ATOM 778 N N . LEU A 1 107 ? 5.000 4.426 1.490 1.00 97.38 107 LEU A N 1
ATOM 779 C CA . LEU A 1 107 ? 4.750 3.036 1.875 1.00 97.38 107 LEU A CA 1
ATOM 780 C C . LEU A 1 107 ? 5.062 2.785 3.360 1.00 97.38 107 LEU A C 1
ATOM 782 O O . LEU A 1 107 ? 4.247 2.180 4.058 1.00 97.38 107 LEU A O 1
ATOM 786 N N . LEU A 1 108 ? 6.180 3.311 3.876 1.00 98.19 108 LEU A N 1
ATOM 787 C CA . LEU A 1 108 ? 6.495 3.251 5.309 1.00 98.19 108 LEU A CA 1
ATOM 788 C C . LEU A 1 108 ? 5.414 3.932 6.150 1.00 98.19 108 LEU A C 1
ATOM 790 O O . LEU A 1 108 ? 4.935 3.348 7.120 1.00 98.19 108 LEU A O 1
ATOM 794 N N . GLY A 1 109 ? 5.002 5.143 5.768 1.00 97.94 109 GLY A N 1
ATOM 795 C CA . GLY A 1 109 ? 3.965 5.895 6.469 1.00 97.94 109 GLY A CA 1
ATOM 796 C C . GLY A 1 109 ? 2.638 5.141 6.519 1.00 97.94 109 GLY A C 1
ATOM 797 O O . GLY A 1 109 ? 2.066 4.978 7.595 1.00 97.94 109 GLY A O 1
ATOM 798 N N . ILE A 1 110 ? 2.176 4.616 5.382 1.00 98.19 110 ILE A N 1
ATOM 799 C CA . ILE A 1 110 ? 0.937 3.827 5.289 1.00 98.19 110 ILE A CA 1
ATOM 800 C C . ILE A 1 110 ? 1.034 2.559 6.141 1.00 98.19 110 ILE A C 1
ATOM 802 O O . ILE A 1 110 ? 0.119 2.263 6.915 1.00 98.19 110 ILE A O 1
ATOM 806 N N . GLY A 1 111 ? 2.149 1.831 6.044 1.00 97.94 111 GLY A N 1
ATOM 807 C CA . GLY A 1 111 ? 2.390 0.624 6.832 1.00 97.94 111 GLY A CA 1
ATOM 808 C C . GLY A 1 111 ? 2.367 0.895 8.337 1.00 97.94 111 GLY A C 1
ATOM 809 O O . GLY A 1 111 ? 1.637 0.231 9.075 1.00 97.94 111 GLY A O 1
ATOM 810 N N . VAL A 1 112 ? 3.087 1.926 8.790 1.00 98.44 112 VAL A N 1
ATOM 811 C CA . VAL A 1 112 ? 3.123 2.338 10.202 1.00 98.44 112 VAL A CA 1
ATOM 812 C C . VAL A 1 112 ? 1.747 2.796 10.683 1.00 98.44 112 VAL A C 1
ATOM 814 O O . VAL A 1 112 ? 1.307 2.353 11.742 1.00 98.44 112 VAL A O 1
ATOM 817 N N . LEU A 1 113 ? 1.029 3.623 9.917 1.00 98.00 113 LEU A N 1
ATOM 818 C CA . LEU A 1 113 ? -0.328 4.060 10.273 1.00 98.00 113 LEU A CA 1
ATOM 819 C C . LEU A 1 113 ? -1.279 2.869 10.445 1.00 98.00 113 LEU A C 1
ATOM 821 O O . LEU A 1 113 ? -2.023 2.813 11.425 1.00 98.00 113 LEU A O 1
ATOM 825 N N . THR A 1 114 ? -1.215 1.901 9.528 1.00 98.12 114 THR A N 1
ATOM 826 C CA . THR A 1 114 ? -2.027 0.676 9.577 1.00 98.12 114 THR A CA 1
ATOM 827 C C . THR A 1 114 ? -1.700 -0.152 10.821 1.00 98.12 114 THR A C 1
ATOM 829 O O . THR A 1 114 ? -2.605 -0.611 11.522 1.00 98.12 114 THR A O 1
ATOM 832 N N . LEU A 1 115 ? -0.413 -0.289 11.155 1.00 97.75 115 LEU A N 1
ATOM 833 C CA . LEU A 1 115 ? 0.039 -1.033 12.331 1.00 97.75 115 LEU A CA 1
ATOM 834 C C . LEU A 1 115 ? -0.359 -0.344 13.647 1.00 97.75 115 LEU A C 1
ATOM 836 O O . LEU A 1 115 ? -0.826 -1.002 14.579 1.00 97.75 115 LEU A O 1
ATOM 840 N N . VAL A 1 116 ? -0.237 0.985 13.722 1.00 97.38 116 VAL A N 1
ATOM 841 C CA . VAL A 1 116 ? -0.687 1.771 14.884 1.00 97.38 116 VAL A CA 1
ATOM 842 C C . VAL A 1 116 ? -2.202 1.651 15.051 1.00 97.38 116 VAL A C 1
ATOM 844 O O . VAL A 1 116 ? -2.681 1.446 16.168 1.00 97.38 116 VAL A O 1
ATOM 847 N N . ALA A 1 117 ? -2.967 1.708 13.959 1.00 95.94 117 ALA A N 1
ATOM 848 C CA . ALA A 1 117 ? -4.408 1.489 14.004 1.00 95.94 117 ALA A CA 1
ATOM 849 C C . ALA A 1 117 ? -4.761 0.093 14.550 1.00 95.94 117 ALA A C 1
ATOM 851 O O . ALA A 1 117 ? -5.636 -0.026 15.412 1.00 95.94 117 ALA A O 1
ATOM 852 N N . ALA A 1 118 ? -4.033 -0.945 14.122 1.00 95.88 118 ALA A N 1
ATOM 853 C CA . ALA A 1 118 ? -4.191 -2.304 14.635 1.00 95.88 118 ALA A CA 1
ATOM 854 C C . ALA A 1 118 ? -3.933 -2.387 16.148 1.00 95.88 118 ALA A C 1
ATOM 856 O O . ALA A 1 118 ? -4.706 -3.010 16.879 1.00 95.88 118 ALA A O 1
ATOM 857 N N . ALA A 1 119 ? -2.878 -1.728 16.635 1.00 95.19 119 ALA A N 1
ATOM 858 C CA . ALA A 1 119 ? -2.544 -1.701 18.056 1.00 95.19 119 ALA A CA 1
ATOM 859 C C . ALA A 1 119 ? -3.659 -1.056 18.900 1.00 95.19 119 ALA A C 1
ATOM 861 O O . ALA A 1 119 ? -4.006 -1.579 19.963 1.00 95.19 119 ALA A O 1
ATOM 862 N N . LEU A 1 120 ? -4.272 0.024 18.405 1.00 93.88 120 LEU A N 1
ATOM 863 C CA . LEU A 1 120 ? -5.351 0.740 19.097 1.00 93.88 120 LEU A CA 1
ATOM 864 C C . LEU A 1 120 ? -6.680 -0.032 19.154 1.00 93.88 120 LEU A C 1
ATOM 866 O O . LEU A 1 120 ? -7.472 0.206 20.067 1.00 93.88 120 LEU A O 1
ATOM 870 N N . LEU A 1 121 ? -6.916 -0.970 18.231 1.00 89.75 121 LEU A N 1
ATOM 871 C CA . LEU A 1 121 ? -8.108 -1.833 18.220 1.00 89.75 121 LEU A CA 1
ATOM 872 C C . LEU A 1 121 ? -8.124 -2.875 19.357 1.00 89.75 121 LEU A C 1
ATOM 874 O O . LEU A 1 121 ? -9.178 -3.409 19.689 1.00 89.75 121 LEU A O 1
ATOM 878 N N . THR A 1 122 ? -6.976 -3.151 19.983 1.00 69.12 122 THR A N 1
ATOM 879 C CA . THR A 1 122 ? -6.788 -4.243 20.959 1.00 69.12 122 THR A CA 1
ATOM 880 C C . THR A 1 122 ? -7.569 -4.073 22.271 1.00 69.12 122 THR A C 1
ATOM 882 O O . THR A 1 122 ? -7.814 -5.054 22.965 1.00 69.12 122 THR A O 1
ATOM 885 N N . SER A 1 123 ? -7.983 -2.856 22.630 1.00 58.75 123 SER A N 1
ATOM 886 C CA . SER A 1 123 ? -8.514 -2.567 23.972 1.00 58.75 123 SER A CA 1
ATOM 887 C C . SER A 1 123 ? -9.950 -3.015 24.253 1.00 58.75 123 SER A C 1
ATOM 889 O O . SER A 1 123 ? -10.385 -2.846 25.377 1.00 58.75 123 SER A O 1
ATOM 891 N N . GLN A 1 124 ? -10.703 -3.562 23.294 1.00 59.38 124 GLN A N 1
ATOM 892 C CA . GLN A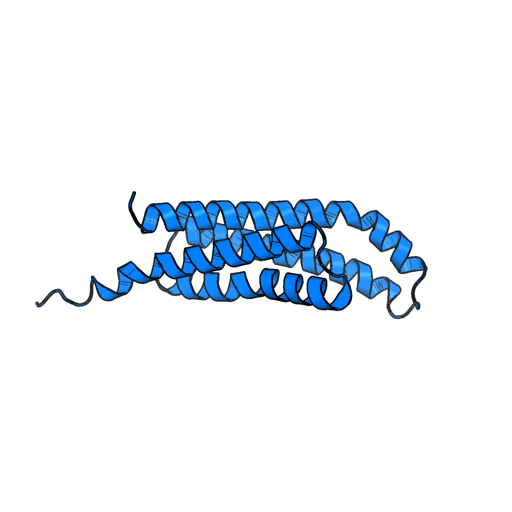 1 124 ? -12.123 -3.882 23.533 1.00 59.38 124 GLN A CA 1
ATOM 893 C C . GLN A 1 124 ? -12.414 -5.351 23.863 1.00 59.38 124 GLN A C 1
ATOM 895 O O . GLN A 1 124 ? -13.464 -5.642 24.425 1.00 59.38 124 GLN A O 1
ATOM 900 N N . ALA A 1 125 ? -11.507 -6.283 23.551 1.00 56.84 125 ALA A N 1
ATOM 901 C CA . ALA A 1 125 ? -11.760 -7.713 23.763 1.00 56.84 125 ALA A CA 1
ATOM 902 C C . ALA A 1 125 ? -11.571 -8.162 25.226 1.00 56.84 125 ALA A C 1
ATOM 904 O O . ALA A 1 125 ? -12.141 -9.169 25.631 1.00 56.84 125 ALA A O 1
ATOM 905 N N . THR A 1 126 ? -10.786 -7.430 26.021 1.00 57.41 126 THR A N 1
ATOM 906 C CA . THR A 1 126 ? -10.501 -7.777 27.424 1.00 57.41 126 THR A CA 1
ATOM 907 C C . THR A 1 126 ? -11.555 -7.272 28.404 1.00 57.41 126 THR A C 1
ATOM 909 O O . THR A 1 126 ? -11.726 -7.868 29.461 1.00 57.41 126 THR A O 1
ATOM 912 N N . ASP A 1 127 ? -12.296 -6.222 28.047 1.00 58.12 127 ASP A N 1
ATOM 913 C CA . ASP A 1 127 ? -13.165 -5.514 28.995 1.00 58.12 127 ASP A CA 1
ATOM 914 C C . ASP A 1 127 ? -14.578 -6.128 29.086 1.00 58.12 127 ASP A C 1
ATOM 916 O O . ASP A 1 127 ? -15.320 -5.838 30.017 1.00 58.12 127 ASP A O 1
ATOM 920 N N . GLY A 1 128 ? -14.956 -7.000 28.141 1.00 58.44 128 GLY A N 1
ATOM 921 C CA . GLY A 1 128 ? -16.267 -7.666 28.116 1.00 58.44 128 GLY A CA 1
ATOM 922 C C . GLY A 1 128 ? -16.325 -9.033 28.809 1.00 58.44 128 GLY A C 1
ATOM 923 O O . GLY A 1 128 ? -17.414 -9.568 28.991 1.00 58.44 128 GLY A O 1
ATOM 924 N N . ALA A 1 129 ? -15.183 -9.615 29.191 1.00 58.75 129 ALA A N 1
ATOM 925 C CA . ALA A 1 129 ? -15.114 -10.972 29.751 1.00 58.75 129 ALA A CA 1
ATOM 926 C C . ALA A 1 129 ? -15.271 -11.033 31.285 1.00 58.75 129 ALA A C 1
ATOM 928 O O . ALA A 1 129 ? -15.236 -12.116 31.861 1.00 58.75 129 ALA A O 1
ATOM 929 N N . SER A 1 130 ? -15.430 -9.890 31.956 1.00 58.25 130 SER A N 1
ATOM 930 C CA . SER A 1 130 ? -15.444 -9.774 33.421 1.00 58.25 130 SER A CA 1
ATOM 931 C C . SER A 1 130 ? -16.813 -9.429 34.020 1.00 58.25 130 SER A C 1
ATOM 933 O O . SER A 1 130 ? -16.867 -8.989 35.164 1.00 58.25 130 SER A O 1
ATOM 935 N N . ALA A 1 131 ? -17.922 -9.645 33.305 1.00 57.41 131 ALA A N 1
ATOM 936 C CA . ALA A 1 131 ? -19.258 -9.564 33.901 1.00 57.41 131 ALA A CA 1
ATOM 937 C C . ALA A 1 131 ? -19.626 -10.913 34.562 1.00 57.41 131 ALA A C 1
ATOM 939 O O . ALA A 1 131 ? -19.879 -11.878 33.837 1.00 57.41 131 ALA A O 1
ATOM 940 N N . PRO A 1 132 ? -19.633 -11.024 35.907 1.00 69.06 132 PRO A N 1
ATOM 941 C CA . PRO A 1 132 ? -20.148 -12.208 36.588 1.00 69.06 132 PRO A CA 1
ATOM 942 C C . PRO A 1 132 ? -21.673 -12.290 36.418 1.00 69.06 132 PRO A C 1
ATOM 944 O O . PRO A 1 132 ? -22.371 -11.289 36.584 1.00 69.06 132 PRO A O 1
ATOM 947 N N . HIS A 1 133 ? -22.157 -13.484 36.066 1.00 61.41 133 HIS A N 1
ATOM 948 C CA . HIS A 1 133 ? -23.568 -13.868 36.148 1.00 61.41 133 HIS A CA 1
ATOM 949 C C . HIS A 1 133 ? -23.998 -14.092 37.599 1.00 61.41 133 HIS A C 1
ATOM 951 O O . HIS A 1 133 ? -23.159 -14.594 38.383 1.00 61.41 133 HIS A O 1
#

Radius of gyration: 18.04 Å; chains: 1; bounding box: 41×25×61 Å

Sequence (133 aa):
MTRQRSASILMGLAALGFLGTAAVHTTGYGTVLRLAAEVPSDLGPAIPALWLVFSLDLAVIGLIVAVVAWRPQPIGRWVLVIASLSPLGAAGLQLRFIGFVPPTALLLGIGVLTLVAAALLTSQATDGASAPH